Protein AF-A0A1P9X3C7-F1 (afdb_monomer_lite)

Organism: NCBI:txid1178516

Foldseek 3Di:
DPPDDPPVSLVVLLVVLVVLLVVLVVVLVVLVPDPPRDVVVSVVSVVVSVVSVVVSVVSCVVVVVPPPPPPPPPDD

Structure (mmCIF, N/CA/C/O backbone):
data_AF-A0A1P9X3C7-F1
#
_entry.id   AF-A0A1P9X3C7-F1
#
loop_
_atom_site.group_PDB
_atom_site.id
_atom_site.type_symbol
_atom_site.label_atom_id
_atom_site.label_alt_id
_atom_site.label_comp_id
_atom_site.label_asym_id
_atom_site.label_entity_id
_atom_site.label_seq_id
_atom_site.pdbx_PDB_ins_code
_atom_site.Cartn_x
_atom_site.Cartn_y
_atom_site.Cartn_z
_atom_site.occupancy
_atom_site.B_iso_or_equiv
_atom_site.auth_seq_id
_atom_site.auth_comp_id
_atom_site.auth_asym_id
_atom_site.auth_atom_id
_atom_site.pdbx_PDB_model_num
ATOM 1 N N . MET A 1 1 ? 29.291 -9.587 -12.204 1.00 37.31 1 MET A N 1
ATOM 2 C CA . MET A 1 1 ? 27.845 -9.754 -12.441 1.00 37.31 1 MET A CA 1
ATOM 3 C C . MET A 1 1 ? 27.209 -8.443 -12.025 1.00 37.31 1 MET A C 1
ATOM 5 O O . MET A 1 1 ? 27.189 -8.163 -10.838 1.00 37.31 1 MET A O 1
ATOM 9 N N . ASN A 1 2 ? 26.902 -7.577 -12.995 1.00 45.03 2 ASN A N 1
ATOM 10 C CA . ASN A 1 2 ? 26.251 -6.294 -12.734 1.00 45.03 2 ASN A CA 1
ATOM 11 C C . ASN A 1 2 ? 24.753 -6.567 -12.630 1.00 45.03 2 ASN A C 1
ATOM 13 O O . ASN A 1 2 ? 24.146 -7.036 -13.589 1.00 45.03 2 ASN A O 1
ATOM 17 N N . ASP A 1 3 ? 24.225 -6.354 -11.433 1.00 49.09 3 ASP A N 1
ATOM 18 C CA . ASP A 1 3 ? 22.846 -6.597 -11.020 1.00 49.09 3 ASP A CA 1
ATOM 19 C C . ASP A 1 3 ? 21.951 -5.458 -11.545 1.00 49.09 3 ASP A C 1
ATOM 21 O O . ASP A 1 3 ? 21.449 -4.615 -10.806 1.00 49.09 3 ASP A O 1
ATOM 25 N N . GLU A 1 4 ? 21.839 -5.348 -12.868 1.00 60.66 4 GLU A N 1
ATOM 26 C CA . GLU A 1 4 ? 20.794 -4.543 -13.491 1.00 60.66 4 GLU A CA 1
ATOM 27 C C . GLU A 1 4 ? 19.583 -5.449 -13.678 1.00 60.66 4 GLU A C 1
ATOM 29 O O . GLU A 1 4 ? 19.565 -6.289 -14.573 1.00 60.66 4 GLU A O 1
ATOM 34 N N . LEU A 1 5 ? 18.561 -5.282 -12.834 1.00 62.91 5 LEU A N 1
ATOM 35 C CA . LEU A 1 5 ? 17.221 -5.798 -13.125 1.00 62.91 5 LEU A CA 1
ATOM 36 C C . LEU A 1 5 ? 16.875 -5.423 -14.574 1.00 62.91 5 LEU A C 1
ATOM 38 O O . LEU A 1 5 ? 16.952 -4.236 -14.927 1.00 62.91 5 LEU A O 1
ATOM 42 N N . ASN A 1 6 ? 16.519 -6.399 -15.412 1.00 73.25 6 ASN A N 1
ATOM 43 C CA . ASN A 1 6 ? 16.090 -6.105 -16.776 1.00 73.25 6 ASN A CA 1
ATOM 44 C C . ASN A 1 6 ? 14.809 -5.258 -16.735 1.00 73.25 6 ASN A C 1
ATOM 46 O O . ASN A 1 6 ? 14.114 -5.190 -15.718 1.00 73.25 6 ASN A O 1
ATOM 50 N N . ALA A 1 7 ? 14.503 -4.565 -17.833 1.00 73.44 7 ALA A N 1
ATOM 51 C CA . ALA A 1 7 ? 13.319 -3.709 -17.911 1.00 73.44 7 ALA A CA 1
ATOM 52 C C . ALA A 1 7 ? 12.022 -4.472 -17.569 1.00 73.44 7 ALA A C 1
ATOM 54 O O . ALA A 1 7 ? 11.167 -3.923 -16.877 1.00 73.44 7 ALA A O 1
ATOM 55 N N . ASP A 1 8 ? 11.924 -5.742 -17.973 1.00 78.25 8 ASP A N 1
ATOM 56 C CA . ASP A 1 8 ? 10.817 -6.645 -17.640 1.00 78.25 8 ASP A CA 1
ATOM 57 C C . ASP A 1 8 ? 10.701 -6.923 -16.133 1.00 78.25 8 ASP A C 1
ATOM 59 O O . ASP A 1 8 ? 9.618 -6.773 -15.571 1.00 78.25 8 ASP A O 1
ATOM 63 N N . ASP A 1 9 ? 11.808 -7.227 -15.447 1.00 81.81 9 ASP A N 1
ATOM 64 C CA . ASP A 1 9 ? 11.803 -7.442 -13.992 1.00 81.81 9 ASP A CA 1
ATOM 65 C C . ASP A 1 9 ? 11.381 -6.169 -13.238 1.00 81.81 9 ASP A C 1
ATOM 67 O O . ASP A 1 9 ? 10.672 -6.221 -12.232 1.00 81.81 9 ASP A O 1
ATOM 71 N N . ARG A 1 10 ? 11.780 -4.989 -13.733 1.00 77.50 10 ARG A N 1
ATOM 72 C CA . ARG A 1 10 ? 11.353 -3.706 -13.149 1.00 77.50 10 ARG A CA 1
ATOM 73 C C . ARG A 1 10 ? 9.870 -3.439 -13.388 1.00 77.50 10 ARG A C 1
ATOM 75 O O . ARG A 1 10 ? 9.210 -2.918 -12.491 1.00 77.50 10 ARG A O 1
ATOM 82 N N . ALA A 1 11 ? 9.352 -3.775 -14.567 1.00 82.12 11 ALA A N 1
ATOM 83 C CA . ALA A 1 11 ? 7.936 -3.628 -14.883 1.00 82.12 11 ALA A CA 1
ATOM 84 C C . ALA A 1 11 ? 7.067 -4.538 -13.999 1.00 82.12 11 ALA A C 1
ATOM 86 O O . ALA A 1 11 ? 6.061 -4.070 -13.463 1.00 82.12 11 ALA A O 1
ATOM 87 N N . ASP A 1 12 ? 7.493 -5.784 -13.774 1.00 87.88 12 ASP A N 1
ATOM 88 C CA . ASP A 1 12 ? 6.819 -6.722 -12.869 1.00 87.88 12 ASP A CA 1
ATOM 89 C C . ASP A 1 12 ? 6.819 -6.212 -11.418 1.00 87.88 12 ASP A C 1
ATOM 91 O O . ASP A 1 12 ? 5.774 -6.153 -10.767 1.00 87.88 12 ASP A O 1
ATOM 95 N N . LEU A 1 13 ? 7.962 -5.706 -10.936 1.00 86.31 13 LEU A N 1
ATOM 96 C CA . LEU A 1 13 ? 8.067 -5.098 -9.604 1.00 86.31 13 LEU A CA 1
ATOM 97 C C . LEU A 1 13 ? 7.152 -3.876 -9.438 1.00 86.31 13 LEU A C 1
ATOM 99 O O . LEU A 1 13 ? 6.509 -3.721 -8.396 1.00 86.31 13 LEU A O 1
ATOM 103 N N . VAL A 1 14 ? 7.076 -3.009 -10.451 1.00 88.44 14 VAL A N 1
ATOM 104 C CA . VAL A 1 14 ? 6.175 -1.848 -10.455 1.00 88.44 14 VAL A CA 1
ATOM 105 C C . VAL A 1 14 ? 4.716 -2.302 -10.411 1.00 88.44 14 VAL A C 1
ATOM 107 O O . VAL A 1 14 ? 3.960 -1.815 -9.568 1.00 88.44 14 VAL A O 1
ATOM 110 N N . ALA A 1 15 ? 4.326 -3.261 -11.255 1.00 90.00 15 ALA A N 1
ATOM 111 C CA . ALA A 1 15 ? 2.971 -3.808 -11.275 1.00 90.00 15 ALA A CA 1
ATOM 112 C C . ALA A 1 15 ? 2.595 -4.453 -9.929 1.00 90.00 15 ALA A C 1
ATOM 114 O O . ALA A 1 15 ? 1.529 -4.170 -9.380 1.00 90.00 15 ALA A O 1
ATOM 115 N N . GLY A 1 16 ? 3.502 -5.237 -9.340 1.00 92.62 16 GLY A N 1
ATOM 116 C CA . GLY A 1 16 ? 3.303 -5.862 -8.034 1.00 92.62 16 GLY A CA 1
ATOM 117 C C . GLY A 1 16 ? 3.188 -4.856 -6.884 1.00 92.62 16 GLY A C 1
ATOM 118 O O . GLY A 1 16 ? 2.440 -5.085 -5.932 1.00 92.62 16 GLY A O 1
ATOM 119 N N . LEU A 1 17 ? 3.891 -3.721 -6.949 1.00 92.06 17 LEU A N 1
ATOM 120 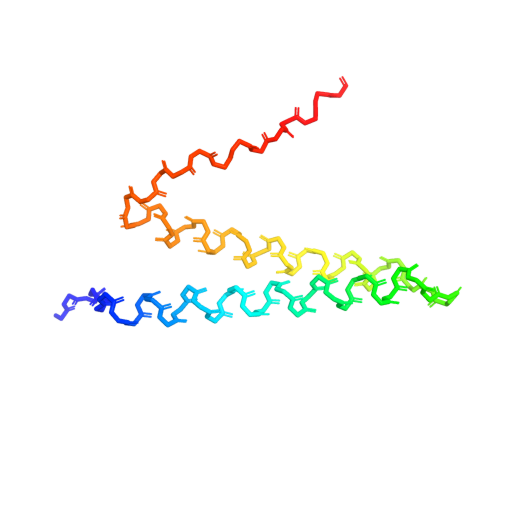C CA . LEU A 1 17 ? 3.731 -2.641 -5.970 1.00 92.06 17 LEU A CA 1
ATOM 121 C C . LEU A 1 17 ? 2.393 -1.917 -6.132 1.00 92.06 17 LEU A C 1
ATOM 123 O O . LEU A 1 17 ? 1.757 -1.626 -5.120 1.00 92.06 17 LEU A O 1
ATOM 127 N N . PHE A 1 18 ? 1.945 -1.668 -7.366 1.00 91.62 18 PHE A N 1
ATOM 128 C CA . PHE A 1 18 ? 0.623 -1.092 -7.624 1.00 91.62 18 PHE A CA 1
ATOM 129 C C . PHE A 1 18 ? -0.500 -1.968 -7.066 1.00 91.62 18 PHE A C 1
ATOM 131 O O . PHE A 1 18 ? -1.357 -1.451 -6.351 1.00 91.62 18 PHE A O 1
ATOM 138 N N . ASP A 1 19 ? -0.458 -3.279 -7.313 1.00 94.88 19 ASP A N 1
ATOM 139 C CA . ASP A 1 19 ? -1.454 -4.227 -6.800 1.00 94.88 19 ASP A CA 1
ATOM 140 C C . ASP A 1 19 ? -1.512 -4.222 -5.262 1.00 94.88 19 ASP A C 1
ATOM 142 O O . ASP A 1 19 ? -2.578 -4.086 -4.659 1.00 94.88 19 ASP A O 1
ATOM 146 N N . ARG A 1 20 ? -0.348 -4.242 -4.599 1.00 94.38 20 ARG A N 1
ATOM 147 C CA . ARG A 1 20 ? -0.269 -4.170 -3.130 1.00 94.38 20 ARG A CA 1
ATOM 148 C C . ARG A 1 20 ? -0.801 -2.851 -2.573 1.00 94.38 20 ARG A C 1
ATOM 150 O O . ARG A 1 20 ? -1.428 -2.853 -1.514 1.00 94.38 20 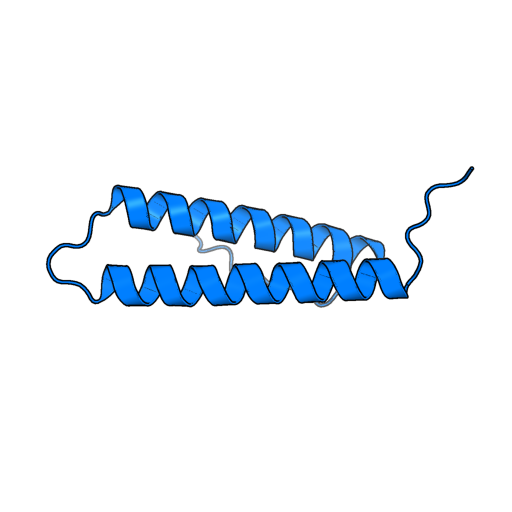ARG A O 1
ATOM 157 N N . ILE A 1 21 ? -0.527 -1.730 -3.241 1.00 93.50 21 ILE A N 1
ATOM 158 C CA . ILE A 1 21 ? -1.030 -0.409 -2.840 1.00 93.50 21 ILE A CA 1
ATOM 159 C C . ILE A 1 21 ? -2.553 -0.355 -2.993 1.00 93.50 21 ILE A C 1
ATOM 161 O O . ILE A 1 21 ? -3.229 0.091 -2.066 1.00 93.50 21 ILE A O 1
ATOM 165 N N . ASP A 1 22 ? -3.092 -0.836 -4.115 1.00 94.44 22 ASP A N 1
ATOM 166 C CA . ASP A 1 22 ? -4.536 -0.897 -4.364 1.00 94.44 22 ASP A CA 1
ATOM 167 C C . ASP A 1 22 ? -5.242 -1.784 -3.332 1.00 94.44 22 ASP A C 1
ATOM 169 O O . ASP A 1 22 ? -6.212 -1.362 -2.699 1.00 94.44 22 ASP A O 1
ATOM 173 N N . HIS A 1 23 ? -4.688 -2.968 -3.064 1.00 95.50 23 HIS A N 1
ATOM 174 C CA . HIS A 1 23 ? -5.196 -3.866 -2.035 1.00 95.50 23 HIS A CA 1
ATOM 175 C C . HIS A 1 23 ? -5.244 -3.191 -0.657 1.00 95.50 23 HIS A C 1
ATOM 177 O O . HIS A 1 23 ? -6.269 -3.239 0.025 1.00 95.50 23 HIS A O 1
ATOM 183 N N . LEU A 1 24 ? -4.162 -2.518 -0.251 1.00 92.56 24 LEU A N 1
ATOM 184 C CA . LEU A 1 24 ? -4.121 -1.808 1.028 1.00 92.56 24 LEU A CA 1
ATOM 185 C C . LEU A 1 24 ? -5.117 -0.648 1.084 1.00 92.56 24 LEU A C 1
ATOM 187 O O . LEU A 1 24 ? -5.738 -0.457 2.126 1.00 92.56 24 LEU A O 1
ATOM 191 N N . ASN A 1 25 ? -5.309 0.095 -0.009 1.00 93.69 25 ASN A N 1
ATOM 192 C CA . ASN A 1 25 ? -6.328 1.144 -0.071 1.00 93.69 25 ASN A CA 1
ATOM 193 C C . ASN A 1 25 ? -7.726 0.568 0.170 1.00 93.69 25 ASN A C 1
ATOM 195 O O . ASN A 1 25 ? -8.419 1.047 1.065 1.00 93.69 25 ASN A O 1
ATOM 199 N N . ARG A 1 26 ? -8.089 -0.526 -0.512 1.00 94.62 26 ARG A N 1
ATOM 200 C CA . ARG A 1 26 ? -9.390 -1.187 -0.309 1.00 94.62 26 ARG A CA 1
ATOM 201 C C . ARG A 1 26 ? -9.577 -1.673 1.126 1.00 94.62 26 ARG A C 1
ATOM 203 O O . ARG A 1 26 ? -10.654 -1.507 1.692 1.00 94.62 26 ARG A O 1
ATOM 210 N N . VAL A 1 27 ? -8.536 -2.248 1.737 1.00 92.88 27 VAL A N 1
ATOM 211 C CA . VAL A 1 27 ? -8.574 -2.694 3.142 1.00 92.88 27 VAL A CA 1
ATOM 212 C C . VAL A 1 27 ? -8.763 -1.510 4.093 1.00 92.88 27 VAL A C 1
ATOM 214 O O . VAL A 1 27 ? -9.559 -1.598 5.028 1.00 92.88 27 VAL A O 1
ATOM 217 N N . ILE A 1 28 ? -8.063 -0.397 3.860 1.00 92.00 28 ILE A N 1
ATOM 218 C CA . ILE A 1 28 ? -8.202 0.830 4.655 1.00 92.00 28 ILE A CA 1
ATOM 219 C C . ILE A 1 28 ? -9.621 1.390 4.526 1.00 92.00 28 ILE A C 1
ATOM 221 O O . ILE A 1 28 ? -10.232 1.724 5.540 1.00 92.00 28 ILE A O 1
ATOM 225 N N . GLU A 1 29 ? -10.156 1.478 3.308 1.00 93.12 29 GLU A N 1
ATOM 226 C CA . GLU A 1 29 ? -11.514 1.962 3.046 1.00 93.12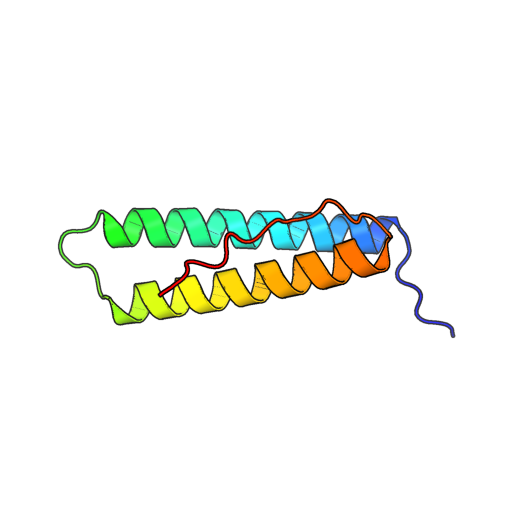 29 GLU A CA 1
ATOM 227 C C . GLU A 1 29 ? -12.567 1.076 3.717 1.00 93.12 29 GLU A C 1
ATOM 229 O O . GLU A 1 29 ? -13.425 1.580 4.443 1.00 93.12 29 GLU A O 1
ATOM 234 N N . GLN A 1 30 ? -12.456 -0.246 3.558 1.00 91.50 30 GLN A N 1
ATOM 235 C CA . GLN A 1 30 ? -13.355 -1.208 4.192 1.00 91.50 30 GLN A CA 1
ATOM 236 C C . GLN A 1 30 ? -13.321 -1.094 5.719 1.00 91.50 30 GLN A C 1
ATOM 238 O O . GLN A 1 30 ? -14.369 -1.109 6.370 1.00 91.50 30 GLN A O 1
ATOM 243 N N . ARG A 1 31 ? -12.123 -0.962 6.301 1.00 89.25 31 ARG A N 1
ATOM 244 C CA . ARG A 1 31 ? -11.979 -0.806 7.748 1.00 89.25 31 ARG A CA 1
ATOM 245 C C . ARG A 1 31 ? -12.595 0.493 8.218 1.00 89.25 31 ARG A C 1
ATOM 247 O O . ARG A 1 31 ? -13.417 0.425 9.110 1.00 89.25 31 ARG A O 1
ATOM 254 N N . ARG A 1 32 ? -12.300 1.628 7.579 1.00 88.31 32 ARG A N 1
ATOM 255 C CA . ARG A 1 32 ? -12.873 2.939 7.940 1.00 88.31 32 ARG A CA 1
ATOM 256 C C . ARG A 1 32 ? -14.398 2.993 7.834 1.00 88.31 32 ARG A C 1
ATOM 258 O O . ARG A 1 32 ? -15.024 3.758 8.557 1.00 88.31 32 ARG A O 1
ATOM 265 N N . ALA A 1 33 ? -14.989 2.212 6.931 1.00 89.00 33 ALA A N 1
ATOM 266 C CA . ALA A 1 33 ? -16.438 2.100 6.790 1.00 89.00 33 ALA A CA 1
ATOM 267 C C . ALA A 1 33 ? -17.091 1.199 7.859 1.00 89.00 33 ALA A C 1
ATOM 269 O O . ALA A 1 33 ? -18.317 1.170 7.973 1.00 89.00 33 ALA A O 1
ATOM 270 N N . SER A 1 34 ? -16.301 0.449 8.633 1.00 87.81 34 SER A N 1
ATOM 271 C CA . SER A 1 34 ? -16.802 -0.476 9.649 1.00 87.81 34 SER A CA 1
ATOM 272 C C . SER A 1 34 ? -17.065 0.252 10.970 1.00 87.81 34 SER A C 1
ATOM 274 O O . SER A 1 34 ? -16.227 1.009 11.453 1.00 87.81 34 SER A O 1
ATOM 276 N N . ALA A 1 35 ? -18.208 -0.011 11.607 1.00 78.19 35 ALA A N 1
ATOM 277 C CA . ALA A 1 35 ? -18.561 0.608 12.893 1.00 78.19 35 ALA A CA 1
ATOM 278 C C . ALA A 1 35 ? -17.609 0.222 14.050 1.00 78.19 35 ALA A C 1
ATOM 280 O O . ALA A 1 35 ? -17.524 0.950 15.033 1.00 78.19 35 ALA A O 1
ATOM 281 N N . ASP A 1 36 ? -16.872 -0.883 13.901 1.00 83.88 36 ASP A N 1
ATOM 282 C CA . ASP A 1 36 ? -15.868 -1.403 14.843 1.00 83.88 36 ASP A CA 1
ATOM 283 C C . ASP A 1 36 ? -14.434 -1.130 14.337 1.00 83.88 36 ASP A C 1
ATOM 285 O O . ASP A 1 36 ? -13.557 -1.992 14.345 1.00 83.88 36 ASP A O 1
ATOM 289 N N . THR A 1 37 ? -14.200 0.056 13.764 1.00 83.69 37 THR A N 1
ATOM 290 C CA . THR A 1 37 ? -12.877 0.402 13.227 1.00 83.69 37 THR A CA 1
ATOM 291 C C . THR A 1 37 ? -11.850 0.465 14.352 1.00 83.69 37 THR A C 1
ATOM 293 O O . THR A 1 37 ? -11.917 1.355 15.197 1.00 83.69 37 THR A O 1
ATOM 296 N N . ASP A 1 38 ? -10.835 -0.397 14.294 1.00 89.25 38 ASP A N 1
ATOM 297 C CA . ASP A 1 38 ? -9.621 -0.226 15.088 1.00 89.25 38 ASP A CA 1
ATOM 298 C C . ASP A 1 38 ? -8.699 0.826 14.429 1.00 89.25 38 ASP A C 1
ATOM 300 O O . ASP A 1 38 ? -8.179 0.586 13.329 1.00 89.25 38 ASP A O 1
ATOM 304 N N . PRO A 1 39 ? -8.505 2.010 15.047 1.00 87.56 39 PRO A N 1
ATOM 305 C CA . PRO A 1 39 ? -7.722 3.089 14.452 1.00 87.56 39 PRO A CA 1
ATOM 306 C C . PRO A 1 39 ? -6.237 2.732 14.332 1.00 87.56 39 PRO A C 1
ATOM 308 O O . PRO A 1 39 ? -5.591 3.181 13.385 1.00 87.56 39 PRO A O 1
ATOM 311 N N . LEU A 1 40 ? -5.711 1.891 15.232 1.00 90.69 40 LEU A N 1
ATOM 312 C CA . LEU A 1 40 ? -4.324 1.433 15.182 1.00 90.69 40 LEU A CA 1
ATOM 313 C C . LEU A 1 40 ? -4.084 0.556 13.949 1.00 90.69 40 LEU A C 1
ATOM 315 O O . LEU A 1 40 ? -3.165 0.821 13.180 1.00 90.69 40 LEU A O 1
ATOM 319 N N . ALA A 1 41 ? -4.967 -0.406 13.679 1.00 87.81 41 ALA A N 1
ATOM 320 C CA . ALA A 1 41 ? -4.895 -1.220 12.473 1.00 87.81 41 ALA A CA 1
ATOM 321 C C . ALA A 1 41 ? -4.959 -0.362 11.199 1.00 87.81 41 ALA A C 1
ATOM 323 O O . ALA A 1 41 ? -4.202 -0.594 10.256 1.00 87.81 41 ALA A O 1
ATOM 324 N N . VAL A 1 42 ? -5.839 0.647 11.146 1.00 91.25 42 VAL A 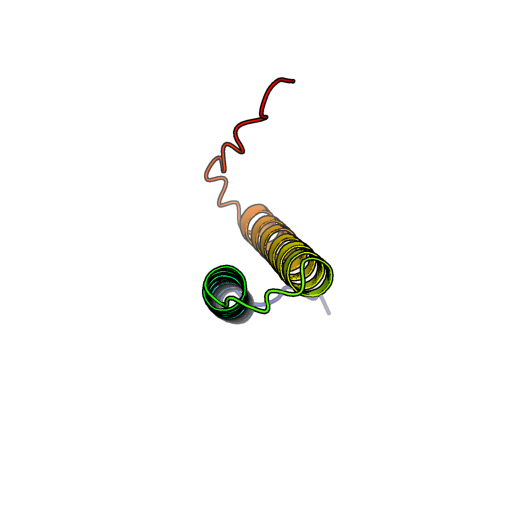N 1
ATOM 325 C CA . VAL A 1 42 ? -5.905 1.573 9.998 1.00 91.25 42 VAL A CA 1
ATOM 326 C C . VAL A 1 42 ? -4.593 2.341 9.827 1.00 91.25 42 VAL A C 1
ATOM 328 O O . VAL A 1 42 ? -4.132 2.502 8.693 1.00 91.25 42 VAL A O 1
ATOM 331 N N . GLU A 1 43 ? -3.979 2.794 10.919 1.00 92.50 43 GLU A N 1
ATOM 332 C CA . GLU A 1 43 ? -2.675 3.460 10.895 1.00 92.50 43 GLU A CA 1
ATOM 333 C C . GLU A 1 43 ? -1.570 2.519 10.394 1.00 92.50 43 GLU A C 1
ATOM 335 O O . GLU A 1 43 ? -0.802 2.901 9.510 1.00 92.50 43 GLU A O 1
ATOM 340 N N . GLU A 1 44 ? -1.544 1.262 10.843 1.00 93.50 44 GLU A N 1
ATOM 341 C CA . GLU A 1 44 ? -0.580 0.255 10.383 1.00 93.50 44 GLU A CA 1
ATOM 342 C C . GLU A 1 44 ? -0.709 -0.041 8.881 1.00 93.50 44 GLU A C 1
ATOM 344 O O . GLU A 1 44 ? 0.293 -0.061 8.155 1.00 93.50 44 GLU A O 1
ATOM 349 N N . PHE A 1 45 ? -1.935 -0.221 8.373 1.00 91.38 45 PHE A N 1
ATOM 350 C CA . PHE A 1 45 ? -2.160 -0.411 6.935 1.00 91.38 45 PHE A CA 1
ATOM 351 C C . PHE A 1 45 ? -1.769 0.832 6.133 1.00 91.38 45 PHE A C 1
ATOM 353 O O . PHE A 1 45 ? -1.175 0.709 5.057 1.00 91.38 45 PHE A O 1
ATOM 360 N N . THR A 1 46 ? -2.037 2.024 6.671 1.00 91.62 46 THR A N 1
ATOM 361 C CA . THR A 1 46 ? -1.646 3.299 6.056 1.00 91.62 46 THR A CA 1
ATOM 362 C C . THR A 1 46 ? -0.122 3.415 5.980 1.00 91.62 46 THR A C 1
ATOM 364 O O . THR A 1 46 ? 0.418 3.652 4.901 1.00 91.62 46 THR A O 1
ATOM 367 N N . ALA A 1 47 ? 0.591 3.150 7.076 1.00 94.00 47 ALA A N 1
ATOM 368 C CA . ALA A 1 47 ? 2.052 3.169 7.118 1.00 94.00 47 ALA A CA 1
ATOM 369 C C . ALA A 1 47 ? 2.670 2.154 6.142 1.00 94.00 47 ALA A C 1
ATOM 371 O O . ALA A 1 47 ? 3.656 2.446 5.457 1.00 94.00 47 ALA A O 1
ATOM 372 N N . ARG A 1 48 ? 2.068 0.964 6.028 1.00 93.00 48 ARG A N 1
ATOM 373 C CA . ARG A 1 48 ? 2.510 -0.070 5.086 1.00 93.00 48 ARG A CA 1
ATOM 374 C C . ARG A 1 48 ? 2.299 0.340 3.629 1.00 93.00 48 ARG A C 1
ATOM 376 O O . ARG A 1 48 ? 3.182 0.110 2.804 1.00 93.00 48 ARG A O 1
ATOM 383 N N . ARG A 1 49 ? 1.175 0.986 3.317 1.00 93.62 49 ARG A N 1
ATOM 384 C CA . ARG A 1 49 ? 0.908 1.550 1.988 1.00 93.62 49 ARG A CA 1
ATOM 385 C C . ARG A 1 49 ? 1.925 2.637 1.653 1.00 93.62 49 ARG A C 1
ATOM 387 O O . ARG A 1 49 ? 2.515 2.602 0.578 1.00 93.62 49 ARG A O 1
ATOM 394 N N . ASP A 1 50 ? 2.181 3.556 2.580 1.00 93.50 50 ASP A N 1
ATOM 395 C CA . ASP A 1 50 ? 3.170 4.623 2.414 1.00 93.50 50 ASP A CA 1
ATOM 396 C C . ASP A 1 50 ? 4.582 4.080 2.163 1.00 93.50 50 ASP A C 1
ATOM 398 O O . ASP A 1 50 ? 5.319 4.617 1.332 1.00 93.50 50 ASP A O 1
ATOM 402 N N . LYS A 1 51 ? 4.953 2.967 2.808 1.00 93.12 51 LYS A N 1
ATOM 403 C CA . LYS A 1 51 ? 6.199 2.259 2.497 1.00 93.12 51 LYS A CA 1
ATOM 404 C C . LYS A 1 51 ? 6.237 1.806 1.032 1.00 93.12 51 LYS A C 1
ATOM 406 O O . LYS A 1 51 ? 7.203 2.131 0.344 1.00 93.12 51 LYS A O 1
ATOM 411 N N . TYR A 1 52 ? 5.199 1.128 0.539 1.00 91.69 52 TYR A N 1
ATOM 412 C CA . TYR A 1 52 ? 5.158 0.664 -0.855 1.00 91.69 52 TYR A CA 1
ATOM 413 C C . TYR A 1 52 ? 5.112 1.814 -1.865 1.00 91.69 52 TYR A C 1
ATOM 415 O O . TYR A 1 52 ? 5.778 1.739 -2.892 1.00 91.69 52 TYR A O 1
ATOM 423 N N . VAL A 1 53 ? 4.427 2.919 -1.555 1.00 91.12 53 VAL A N 1
ATOM 424 C CA . VAL A 1 53 ? 4.445 4.136 -2.386 1.00 91.12 53 VAL A CA 1
ATOM 425 C C . VAL A 1 53 ? 5.857 4.720 -2.479 1.00 91.12 53 VAL A C 1
ATOM 427 O O . VAL A 1 53 ? 6.274 5.150 -3.555 1.00 91.12 53 VAL A O 1
ATOM 430 N N . ARG A 1 54 ? 6.630 4.723 -1.384 1.00 90.31 54 ARG A N 1
ATOM 431 C CA . ARG A 1 54 ? 8.036 5.164 -1.409 1.00 90.31 54 ARG A CA 1
ATOM 432 C C . ARG A 1 54 ? 8.922 4.215 -2.212 1.00 90.31 54 ARG A C 1
ATOM 434 O O . ARG A 1 54 ? 9.801 4.688 -2.925 1.00 90.31 54 ARG A O 1
ATOM 441 N N . GLU A 1 55 ? 8.720 2.904 -2.101 1.00 90.06 55 GLU A N 1
ATOM 442 C CA . GLU A 1 55 ? 9.457 1.909 -2.897 1.00 90.06 55 GLU A CA 1
ATOM 443 C C . GLU A 1 55 ? 9.151 2.055 -4.393 1.00 90.06 55 GLU A C 1
ATOM 445 O O . GLU A 1 55 ? 10.077 2.118 -5.200 1.00 90.06 55 GLU A O 1
ATOM 450 N N . LEU A 1 56 ? 7.878 2.241 -4.749 1.00 88.62 56 LEU A N 1
ATOM 451 C CA . LEU A 1 56 ? 7.451 2.528 -6.116 1.00 88.62 56 LEU A CA 1
ATOM 452 C C . LEU A 1 56 ? 8.085 3.823 -6.636 1.00 88.62 56 LEU A C 1
ATOM 454 O O . LEU A 1 56 ? 8.659 3.828 -7.719 1.00 88.62 56 LEU A O 1
ATOM 458 N N . ASN A 1 57 ? 8.061 4.902 -5.849 1.00 86.38 57 ASN A N 1
ATOM 459 C CA . ASN A 1 57 ? 8.715 6.156 -6.227 1.00 86.38 57 ASN A CA 1
ATOM 460 C C . ASN A 1 57 ? 10.214 5.971 -6.483 1.00 86.38 57 ASN A C 1
ATOM 462 O O . ASN A 1 57 ? 10.719 6.477 -7.476 1.00 86.38 57 ASN A O 1
ATOM 466 N N . LYS A 1 58 ? 10.930 5.217 -5.641 1.00 86.19 58 LYS A N 1
ATOM 467 C CA . LYS A 1 58 ? 12.359 4.934 -5.862 1.00 86.19 58 LYS A CA 1
ATOM 468 C C . LYS A 1 58 ? 12.603 4.199 -7.181 1.00 86.19 58 LYS A C 1
ATOM 470 O O . LYS A 1 58 ? 13.547 4.535 -7.892 1.00 86.19 58 LYS A O 1
ATOM 475 N N . LEU A 1 59 ? 11.752 3.229 -7.515 1.00 83.44 59 LEU A N 1
ATOM 476 C CA . LEU A 1 59 ? 11.843 2.498 -8.780 1.00 83.44 59 LEU A CA 1
ATOM 477 C C . LEU A 1 59 ? 11.554 3.406 -9.981 1.00 83.44 59 LEU A C 1
ATOM 479 O O . LEU A 1 59 ? 12.317 3.386 -10.942 1.00 83.44 59 LEU A O 1
ATOM 483 N N . LEU A 1 60 ? 10.521 4.249 -9.901 1.00 81.25 60 LEU A N 1
ATOM 484 C CA . LEU A 1 60 ? 10.172 5.213 -10.953 1.00 81.25 60 LEU A CA 1
ATOM 485 C C . LEU A 1 60 ? 11.263 6.281 -11.156 1.00 81.25 60 LEU A C 1
ATOM 487 O O . LEU A 1 60 ? 11.601 6.623 -12.290 1.00 81.25 60 LEU A O 1
ATOM 491 N N . TRP A 1 61 ? 11.882 6.751 -10.070 1.00 77.81 61 TRP A N 1
ATOM 492 C CA . TRP A 1 61 ? 13.035 7.655 -10.126 1.00 77.81 61 TRP A CA 1
ATOM 493 C C . TRP A 1 61 ? 14.249 6.993 -10.782 1.00 77.81 61 TRP A C 1
ATOM 495 O O . TRP A 1 61 ? 14.944 7.628 -11.572 1.00 77.81 61 TRP A O 1
ATOM 505 N N . SER A 1 62 ? 14.484 5.70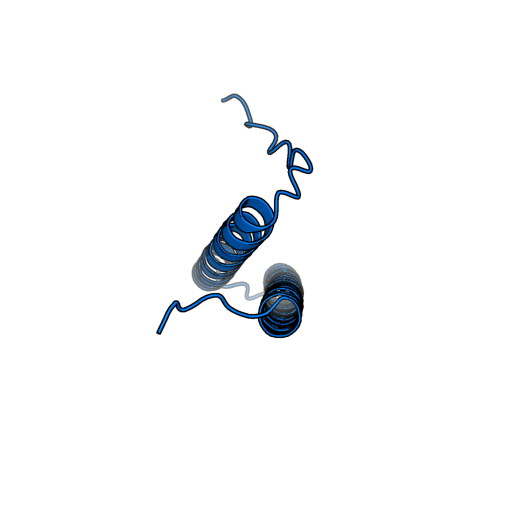7 -10.507 1.00 71.38 62 SER A N 1
ATOM 506 C CA . SER A 1 62 ? 15.590 4.952 -11.105 1.00 71.38 62 SER A CA 1
ATOM 507 C C . SER A 1 62 ? 15.465 4.775 -12.622 1.00 71.38 62 SER A C 1
ATOM 509 O O . SER A 1 62 ? 16.474 4.486 -13.263 1.00 71.38 62 SER A O 1
ATOM 511 N N . ILE A 1 63 ? 14.266 4.917 -13.194 1.00 67.62 63 ILE A N 1
ATOM 512 C CA . ILE A 1 63 ? 14.009 4.773 -14.637 1.00 67.62 63 ILE A CA 1
ATOM 513 C C . ILE A 1 63 ? 13.802 6.123 -15.342 1.00 67.62 63 ILE A C 1
ATOM 515 O O . ILE A 1 63 ? 13.392 6.156 -16.498 1.00 67.62 63 ILE A O 1
ATOM 519 N N . GLY A 1 64 ? 14.084 7.243 -14.663 1.00 63.56 64 GLY A N 1
ATOM 520 C CA . GLY A 1 64 ? 13.983 8.586 -15.245 1.00 63.56 64 GLY A CA 1
ATOM 521 C C . GLY A 1 64 ? 12.549 9.053 -15.513 1.00 63.56 64 GLY A C 1
ATOM 522 O O . GLY A 1 64 ? 12.355 10.089 -16.146 1.00 63.56 64 GLY A O 1
ATOM 523 N N . LEU A 1 65 ? 11.539 8.332 -15.015 1.00 58.88 65 LEU A N 1
ATOM 524 C CA . LEU A 1 65 ? 10.144 8.764 -15.039 1.00 58.88 65 LEU A CA 1
ATOM 525 C C . LEU A 1 65 ? 9.917 9.773 -13.908 1.00 58.88 65 LEU A C 1
ATOM 527 O O . LEU A 1 65 ? 9.279 9.491 -12.896 1.00 58.88 65 LEU A O 1
ATOM 531 N N . THR A 1 66 ? 10.457 10.978 -14.079 1.00 55.16 66 THR A N 1
ATOM 532 C CA . THR A 1 66 ? 10.129 12.141 -13.252 1.00 55.16 66 THR A CA 1
ATOM 533 C C . THR A 1 66 ? 8.793 12.719 -13.711 1.00 55.16 66 THR A C 1
ATOM 535 O O . THR A 1 66 ? 8.730 13.777 -14.332 1.00 55.16 66 THR A O 1
ATOM 538 N N . GLY A 1 67 ? 7.702 12.010 -13.431 1.00 47.44 67 GLY A N 1
ATOM 539 C CA . GLY A 1 67 ? 6.428 12.690 -13.247 1.00 47.44 67 GLY A CA 1
ATOM 540 C C . GLY A 1 67 ? 6.487 13.326 -11.869 1.00 47.44 67 GLY A C 1
ATOM 541 O O . GLY A 1 67 ? 6.587 12.599 -10.883 1.00 47.44 67 GLY A O 1
ATOM 542 N N . GLU A 1 68 ? 6.502 14.654 -11.791 1.00 45.22 68 GLU A N 1
ATOM 543 C CA . GLU A 1 68 ? 6.347 15.398 -10.543 1.00 45.22 68 GLU A CA 1
ATOM 544 C C . GLU A 1 68 ? 5.104 14.894 -9.797 1.00 45.22 68 GLU A C 1
ATOM 546 O O . GLU A 1 68 ? 3.985 15.359 -10.011 1.00 45.22 68 GLU A O 1
ATOM 551 N N . LEU A 1 69 ? 5.284 13.927 -8.895 1.00 49.97 69 LEU A N 1
ATOM 552 C CA . LEU A 1 69 ? 4.325 13.647 -7.840 1.00 49.97 69 LEU A CA 1
ATOM 553 C C . LEU A 1 69 ? 4.452 14.807 -6.861 1.00 49.97 69 LEU A C 1
ATOM 555 O O . LEU A 1 69 ? 5.143 14.735 -5.846 1.00 49.97 69 LEU A O 1
ATOM 559 N N . HIS A 1 70 ? 3.816 15.912 -7.242 1.00 40.88 70 HIS A N 1
ATOM 560 C CA . HIS A 1 70 ? 3.547 17.070 -6.417 1.00 40.88 70 HIS A CA 1
ATOM 561 C C . H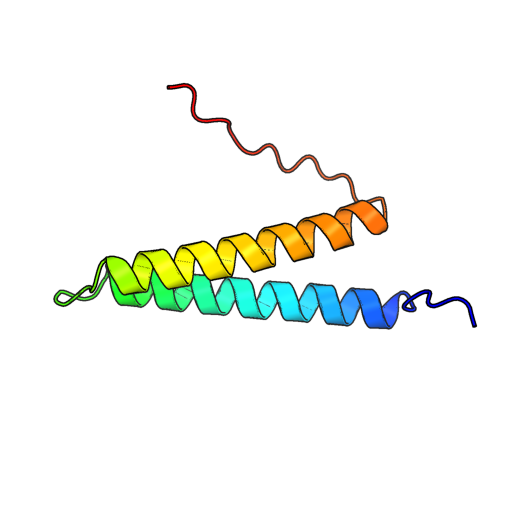IS A 1 70 ? 2.762 16.559 -5.203 1.00 40.88 70 HIS A C 1
ATOM 563 O O . HIS A 1 70 ? 1.537 16.493 -5.209 1.00 40.88 70 HIS A O 1
ATOM 569 N N . MET A 1 71 ? 3.468 16.116 -4.162 1.00 41.28 71 MET A N 1
ATOM 570 C CA . MET A 1 71 ? 2.879 15.956 -2.843 1.00 41.28 71 MET A CA 1
ATOM 571 C C . MET A 1 71 ? 2.507 17.372 -2.401 1.00 41.28 71 MET A C 1
ATOM 573 O O . MET A 1 71 ? 3.420 18.185 -2.212 1.00 41.28 71 MET A O 1
ATOM 577 N N . PRO A 1 72 ? 1.215 17.729 -2.262 1.00 40.25 72 PRO A N 1
ATOM 578 C CA . PRO A 1 72 ? 0.876 18.987 -1.634 1.00 40.25 72 PRO A CA 1
ATOM 579 C C . PRO A 1 72 ? 1.391 18.896 -0.201 1.00 40.25 72 PRO A C 1
ATOM 581 O O . PRO A 1 72 ? 0.855 18.172 0.637 1.00 40.25 72 PRO A O 1
ATOM 584 N N . ARG A 1 73 ? 2.488 19.606 0.067 1.00 44.62 73 ARG A N 1
ATOM 585 C CA . ARG A 1 73 ? 2.926 19.915 1.419 1.00 44.62 73 ARG A CA 1
ATOM 586 C C . ARG A 1 73 ? 1.763 20.682 2.042 1.00 44.62 73 ARG A C 1
ATOM 588 O O . ARG A 1 73 ? 1.588 21.857 1.735 1.00 44.62 73 ARG A O 1
ATOM 595 N N . MET A 1 74 ? 0.935 20.008 2.842 1.00 50.34 74 MET A N 1
ATOM 596 C CA . MET A 1 74 ? -0.016 20.688 3.716 1.00 50.34 74 MET A CA 1
ATOM 597 C C . MET A 1 74 ? 0.821 21.611 4.597 1.00 50.34 74 MET A C 1
ATOM 599 O O . MET A 1 74 ? 1.590 21.158 5.447 1.00 50.34 74 MET A O 1
ATOM 603 N N . ALA A 1 75 ? 0.769 22.901 4.275 1.00 40.56 75 ALA A N 1
ATOM 604 C CA . ALA A 1 75 ? 1.273 23.944 5.137 1.00 40.56 75 ALA A CA 1
ATOM 605 C C . ALA A 1 75 ? 0.432 23.908 6.417 1.00 40.56 75 ALA A C 1
ATOM 607 O O . ALA A 1 75 ? -0.796 23.818 6.350 1.00 40.56 75 ALA A O 1
ATOM 608 N N . ALA A 1 76 ? 1.148 23.864 7.538 1.00 42.53 76 ALA A N 1
ATOM 609 C CA . ALA A 1 76 ? 0.625 23.958 8.891 1.00 42.53 76 ALA A CA 1
ATOM 610 C C . ALA A 1 76 ? -0.058 25.307 9.151 1.00 42.53 76 ALA A C 1
ATOM 612 O O . ALA A 1 76 ? 0.310 26.290 8.464 1.00 42.53 76 ALA A O 1
#

Radius of gyration: 15.7 Å; chains: 1; bounding box: 46×34×33 Å

Secondary structure (DSSP, 8-state):
------HHHHHHHHHHHHHHHHHHHHHHHHHHTSTT--HHHHHHHHHHHHHHHHHHHHHHHHTT------------

pLDDT: mean 78.72, std 18.12, range [37.31, 95.5]

Sequence (76 aa):
MNDELNADDRADLVAGLFDRIDHLNRVIEQRRASADTDPLAVEEFTARRDKYVRELNKLLWSIGLTGELHMPRMAA